Protein AF-A0AAV4QAZ0-F1 (afdb_monomer_lite)

Secondary structure (DSSP, 8-state):
-HHHHHHHHHHHHHHTT-S-TT--TT-TT--HHHHHHHHHHHHHHHHHTTPPP-------TTTTTHHHHHHHT-TTSSTTHHHHHHHHHHHHHHHHHHHHHHSS--

Foldseek 3Di:
DVVVVVVVVLVVCVVVVVDDPPDQPPDPPRDCVVVVVVVVVVVVVCVVVVHDDDDDDDDDPCPPNPVVVVVLPDCPVDVPRPPVVVVCVVCVVVVVVVVCVVVPDD

Structure (mmCIF, N/CA/C/O backbone):
data_AF-A0AAV4QAZ0-F1
#
_entry.id   AF-A0AAV4QAZ0-F1
#
loop_
_atom_site.group_PDB
_atom_site.id
_atom_site.type_symbol
_atom_site.label_atom_id
_atom_site.label_alt_id
_atom_site.label_comp_id
_atom_site.label_asym_id
_atom_site.label_entity_id
_atom_site.label_seq_id
_atom_site.pdbx_PDB_ins_code
_atom_site.Cartn_x
_atom_site.Cartn_y
_atom_site.Cartn_z
_atom_site.occupancy
_atom_site.B_iso_or_equiv
_atom_site.auth_seq_id
_atom_site.auth_comp_id
_atom_site.auth_asym_id
_atom_site.auth_atom_id
_atom_site.pdbx_PDB_model_num
ATOM 1 N N . MET A 1 1 ? 16.344 0.345 -24.034 1.00 80.50 1 MET A N 1
ATOM 2 C CA . MET A 1 1 ? 15.570 -0.898 -24.267 1.00 80.50 1 MET A CA 1
ATOM 3 C C . MET A 1 1 ? 14.610 -1.216 -23.134 1.00 80.50 1 MET A C 1
ATOM 5 O O . MET A 1 1 ? 13.423 -1.377 -23.376 1.00 80.50 1 MET A O 1
ATOM 9 N N . GLU A 1 2 ? 15.109 -1.272 -21.901 1.00 81.69 2 GLU A N 1
ATOM 10 C CA . GLU A 1 2 ? 14.375 -1.725 -20.715 1.00 81.69 2 GLU A CA 1
ATOM 11 C C . GLU A 1 2 ? 13.015 -1.041 -20.516 1.00 81.69 2 GLU A C 1
ATOM 13 O O . GLU A 1 2 ? 12.002 -1.708 -20.336 1.00 81.69 2 GLU A O 1
ATOM 18 N N . ARG A 1 3 ? 12.948 0.287 -20.673 1.00 84.25 3 ARG A N 1
ATOM 19 C CA . ARG A 1 3 ? 11.695 1.051 -20.539 1.00 84.25 3 ARG A CA 1
ATOM 20 C C . ARG A 1 3 ? 10.611 0.638 -21.545 1.00 84.25 3 ARG A C 1
ATOM 22 O O . ARG A 1 3 ? 9.426 0.706 -21.230 1.00 84.25 3 ARG A O 1
ATOM 29 N N . MET A 1 4 ? 11.002 0.206 -22.746 1.00 85.44 4 MET A N 1
ATOM 30 C CA . MET A 1 4 ? 10.075 -0.279 -23.775 1.00 85.44 4 MET A CA 1
ATOM 31 C C . MET A 1 4 ? 9.499 -1.645 -23.386 1.00 85.44 4 MET A C 1
ATOM 33 O O . MET A 1 4 ? 8.284 -1.833 -23.440 1.00 85.44 4 MET A O 1
ATOM 37 N N . VAL A 1 5 ? 10.363 -2.558 -22.929 1.00 82.50 5 VAL A N 1
ATOM 38 C CA . 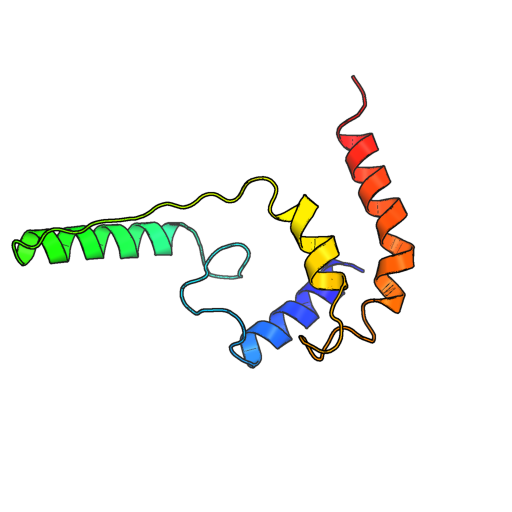VAL A 1 5 ? 9.972 -3.885 -22.427 1.00 82.50 5 VAL A CA 1
ATOM 39 C C . VAL A 1 5 ? 9.065 -3.744 -21.204 1.00 82.50 5 VAL A C 1
ATOM 41 O O . VAL A 1 5 ? 7.974 -4.310 -21.189 1.00 82.50 5 VAL A O 1
ATOM 44 N N . TYR A 1 6 ? 9.455 -2.907 -20.238 1.00 84.06 6 TYR A N 1
ATOM 45 C CA . TYR A 1 6 ? 8.659 -2.582 -19.054 1.00 84.06 6 TYR A CA 1
ATOM 46 C C . TYR A 1 6 ? 7.260 -2.085 -19.430 1.00 84.06 6 TYR A C 1
ATOM 48 O O . TYR A 1 6 ? 6.265 -2.617 -18.946 1.00 84.06 6 TYR A O 1
ATOM 56 N N . ASN A 1 7 ? 7.159 -1.106 -20.334 1.00 86.19 7 ASN A N 1
ATOM 57 C CA . ASN A 1 7 ? 5.866 -0.552 -20.732 1.00 86.19 7 ASN A CA 1
ATOM 58 C C . ASN A 1 7 ? 4.959 -1.605 -21.390 1.00 86.19 7 ASN A C 1
ATOM 60 O O . ASN A 1 7 ? 3.763 -1.642 -21.097 1.00 86.19 7 ASN A O 1
ATOM 64 N N . ARG A 1 8 ? 5.507 -2.465 -22.262 1.00 85.88 8 ARG A N 1
ATOM 65 C CA . ARG A 1 8 ? 4.725 -3.502 -22.952 1.00 85.88 8 ARG A CA 1
ATOM 66 C C . ARG A 1 8 ? 4.267 -4.605 -22.001 1.00 85.88 8 ARG A C 1
ATOM 68 O O . ARG A 1 8 ? 3.108 -5.011 -22.073 1.00 85.88 8 ARG A O 1
ATOM 75 N N . LEU A 1 9 ? 5.149 -5.053 -21.109 1.00 83.75 9 LEU A N 1
ATOM 76 C CA . LEU A 1 9 ? 4.825 -6.049 -20.091 1.00 83.75 9 LEU A CA 1
ATOM 77 C C . LEU A 1 9 ? 3.775 -5.513 -19.117 1.00 83.75 9 LEU A C 1
ATOM 79 O O . LEU A 1 9 ? 2.781 -6.185 -18.861 1.00 83.75 9 LEU A O 1
ATOM 83 N N . ASN A 1 10 ? 3.946 -4.280 -18.635 1.00 83.06 10 ASN A N 1
ATOM 84 C CA . ASN A 1 10 ? 2.994 -3.668 -17.716 1.00 83.06 10 ASN A CA 1
ATOM 85 C C . ASN A 1 10 ? 1.609 -3.506 -18.362 1.00 83.06 10 ASN A C 1
ATOM 87 O O . ASN A 1 10 ? 0.606 -3.820 -17.736 1.00 83.06 10 ASN A O 1
ATOM 91 N N . TRP A 1 11 ? 1.538 -3.097 -19.636 1.00 86.00 11 TRP A N 1
ATOM 92 C CA . TRP A 1 11 ? 0.270 -3.053 -20.374 1.00 86.00 11 TRP A CA 1
ATOM 93 C C . TRP A 1 11 ? -0.414 -4.426 -20.442 1.00 86.00 11 TRP A C 1
ATOM 95 O O . TRP A 1 11 ? -1.623 -4.515 -20.237 1.00 86.00 11 TRP A O 1
ATOM 105 N N . TYR A 1 12 ? 0.341 -5.497 -20.703 1.00 84.81 12 TYR A N 1
ATOM 106 C CA . TYR A 1 12 ? -0.209 -6.853 -20.784 1.00 84.81 12 TYR A CA 1
ATOM 107 C C . TYR A 1 12 ? -0.760 -7.325 -19.433 1.00 84.81 12 TYR A C 1
ATOM 109 O O . TYR A 1 12 ? -1.900 -7.774 -19.360 1.00 84.81 12 TYR A O 1
ATOM 117 N N . LEU A 1 13 ? 0.022 -7.168 -18.361 1.00 84.00 13 LEU A N 1
ATOM 118 C CA . LEU A 1 13 ? -0.367 -7.574 -17.008 1.00 84.00 13 LEU A CA 1
ATOM 119 C C . LEU A 1 13 ? -1.622 -6.839 -16.511 1.00 84.00 13 LEU A C 1
ATOM 121 O O . LEU A 1 13 ? -2.490 -7.460 -15.901 1.00 84.00 13 LEU A O 1
ATOM 125 N N . GLU A 1 14 ? -1.731 -5.540 -16.796 1.00 85.38 14 GLU A N 1
ATOM 126 C CA . GLU A 1 14 ? -2.886 -4.717 -16.417 1.00 85.38 14 GLU A CA 1
ATOM 127 C C . GLU A 1 14 ? -4.135 -5.056 -17.249 1.00 85.38 14 GLU A C 1
ATOM 129 O O . GLU A 1 14 ? -5.209 -5.258 -16.690 1.00 85.38 14 GLU A O 1
ATOM 134 N N . SER A 1 15 ? -4.000 -5.175 -18.577 1.00 88.19 15 SER A N 1
ATOM 135 C CA . SER A 1 15 ? -5.132 -5.452 -19.486 1.00 88.19 15 SER A CA 1
ATOM 136 C C . SER A 1 15 ? -5.756 -6.838 -19.313 1.00 88.19 15 SER A C 1
ATOM 138 O O . SER A 1 15 ? -6.910 -7.028 -19.680 1.00 88.19 15 SER A O 1
ATOM 140 N N . HIS A 1 16 ? -5.011 -7.787 -18.744 1.00 86.00 16 HIS A N 1
ATOM 141 C CA . HIS A 1 16 ? -5.474 -9.151 -18.476 1.00 86.00 16 HIS A CA 1
ATOM 142 C C . HIS A 1 16 ? -5.748 -9.395 -16.984 1.00 86.00 16 HIS A C 1
ATOM 144 O O . HIS A 1 16 ? -5.911 -10.544 -16.579 1.00 86.00 16 HIS A O 1
ATOM 150 N N . SER A 1 17 ? -5.759 -8.338 -16.159 1.00 86.25 17 SER A N 1
ATOM 151 C CA . SER A 1 17 ? -6.030 -8.411 -14.714 1.00 86.25 17 SER A CA 1
ATOM 152 C C . SER A 1 17 ? -5.152 -9.426 -13.966 1.00 86.25 17 SER A C 1
ATOM 154 O O . SER A 1 17 ? -5.584 -10.053 -13.003 1.00 86.25 17 SER A O 1
ATOM 156 N N . LEU A 1 18 ? -3.895 -9.584 -14.396 1.00 84.62 18 LEU A N 1
ATOM 157 C CA . LEU A 1 18 ? -2.941 -10.530 -13.801 1.00 84.62 18 LEU A CA 1
ATOM 158 C C . LEU A 1 18 ? -2.285 -9.984 -12.522 1.00 84.62 18 LEU A C 1
ATOM 160 O O . LEU A 1 18 ? -1.601 -10.718 -11.812 1.00 84.62 18 LEU A O 1
ATOM 164 N N . LEU A 1 19 ? -2.473 -8.693 -12.232 1.00 82.06 19 LEU A N 1
ATOM 165 C CA . LEU A 1 19 ? -2.043 -8.051 -10.993 1.00 82.06 19 LEU A CA 1
ATOM 166 C C . LEU A 1 19 ? -3.235 -7.898 -10.055 1.00 82.06 19 LEU A C 1
ATOM 168 O O . LEU A 1 19 ? -4.247 -7.314 -10.445 1.00 82.06 19 LEU A O 1
ATOM 172 N N . ALA A 1 20 ? -3.074 -8.331 -8.803 1.00 83.06 20 ALA A N 1
ATOM 173 C CA . ALA A 1 20 ? -4.078 -8.126 -7.763 1.00 83.06 20 ALA A CA 1
ATOM 174 C C . ALA A 1 20 ? -4.454 -6.641 -7.657 1.00 83.06 20 ALA A C 1
ATOM 176 O O . ALA A 1 20 ? -3.592 -5.755 -7.744 1.00 83.06 20 ALA A O 1
ATOM 177 N N . GLU A 1 21 ? -5.737 -6.346 -7.474 1.00 82.81 21 GLU A N 1
ATOM 178 C CA . GLU A 1 21 ? -6.232 -4.971 -7.421 1.00 82.81 21 GLU A CA 1
ATOM 179 C C . GLU A 1 21 ? -5.624 -4.207 -6.238 1.00 82.81 21 GLU A C 1
ATOM 181 O O . GLU A 1 21 ? -5.267 -3.030 -6.346 1.00 82.81 21 GLU A O 1
ATOM 186 N N . GLU A 1 22 ? -5.394 -4.920 -5.143 1.00 82.25 22 GLU A N 1
ATOM 187 C CA . GLU A 1 22 ? -4.807 -4.427 -3.911 1.00 82.25 22 GLU A CA 1
ATOM 188 C C . GLU A 1 22 ? -3.319 -4.132 -4.043 1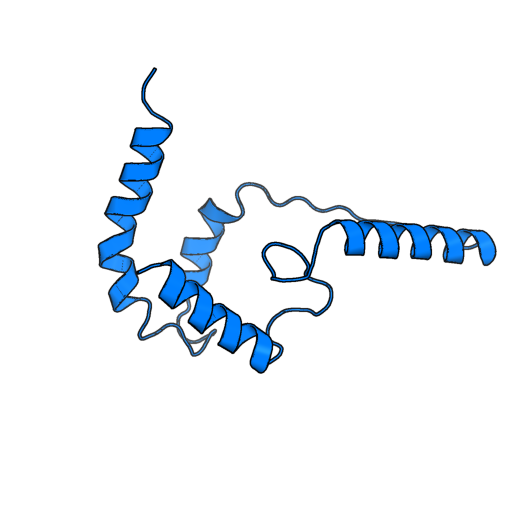.00 82.25 22 GLU A C 1
ATOM 190 O O . GLU A 1 22 ? -2.783 -3.395 -3.226 1.00 82.25 22 GLU A O 1
ATOM 195 N N . GLN A 1 23 ? -2.613 -4.652 -5.048 1.00 80.38 23 GLN A N 1
ATOM 196 C CA . GLN A 1 23 ? -1.192 -4.362 -5.206 1.00 80.38 23 GLN A CA 1
ATOM 197 C C . GLN A 1 23 ? -1.005 -2.917 -5.692 1.00 80.38 23 GLN A C 1
ATOM 199 O O . GLN A 1 23 ? -1.432 -2.579 -6.794 1.00 80.38 23 GLN A O 1
ATOM 204 N N . ALA A 1 24 ? -0.343 -2.067 -4.899 1.00 80.00 24 ALA A N 1
ATOM 205 C CA . ALA A 1 24 ? -0.057 -0.669 -5.261 1.00 80.00 24 ALA A CA 1
ATOM 206 C C . ALA A 1 24 ? 1.416 -0.406 -5.623 1.00 80.00 24 ALA A C 1
ATOM 208 O O . ALA A 1 24 ? 1.714 0.561 -6.319 1.00 80.00 24 ALA A O 1
ATOM 209 N N . GLY A 1 25 ? 2.343 -1.257 -5.171 1.00 81.44 25 GLY A N 1
ATOM 210 C CA . GLY A 1 25 ? 3.778 -1.066 -5.398 1.00 81.44 25 GLY A CA 1
ATOM 211 C C . GLY A 1 25 ? 4.152 -1.110 -6.882 1.00 81.44 25 GLY A C 1
ATOM 212 O O . GLY A 1 25 ? 3.709 -2.003 -7.604 1.00 81.44 25 GLY A O 1
ATOM 213 N N . PHE A 1 26 ? 4.986 -0.157 -7.315 1.00 80.50 26 PHE A N 1
ATOM 214 C CA . PHE A 1 26 ? 5.553 -0.059 -8.671 1.00 80.50 26 PHE A CA 1
ATOM 215 C C . PHE A 1 26 ? 4.527 0.008 -9.822 1.00 80.50 26 PHE A C 1
ATOM 217 O O . PHE A 1 26 ? 4.885 -0.218 -10.981 1.00 80.50 26 PHE A O 1
ATOM 224 N N . ARG A 1 27 ? 3.265 0.350 -9.525 1.00 82.31 27 ARG A N 1
ATOM 225 C CA . ARG A 1 27 ? 2.192 0.531 -10.515 1.00 82.31 27 ARG A CA 1
ATOM 226 C C . ARG A 1 27 ? 1.901 2.009 -10.729 1.00 82.31 27 ARG A C 1
ATOM 228 O O . ARG A 1 27 ? 1.916 2.808 -9.796 1.00 82.31 27 ARG A O 1
ATOM 235 N N . LYS A 1 28 ? 1.615 2.384 -11.976 1.00 78.75 28 LYS A N 1
ATOM 236 C CA . LYS A 1 28 ? 1.223 3.762 -12.299 1.00 78.75 28 LYS A CA 1
ATOM 237 C C . LYS A 1 28 ? -0.103 4.093 -11.618 1.00 78.75 28 LYS A C 1
ATOM 239 O O . LYS A 1 28 ? -0.992 3.251 -11.558 1.00 78.75 28 LYS A O 1
ATOM 244 N N . PHE A 1 29 ? -0.217 5.328 -11.132 1.00 80.19 29 PHE A N 1
ATOM 245 C CA . PHE A 1 29 ? -1.420 5.863 -10.482 1.00 80.19 29 PHE A CA 1
ATOM 246 C C . PHE A 1 29 ? -1.862 5.131 -9.204 1.00 80.19 29 PHE A C 1
ATOM 248 O O . PHE A 1 29 ? -2.960 5.374 -8.717 1.00 80.19 29 PHE A O 1
ATOM 255 N N . LYS A 1 30 ? -1.006 4.277 -8.628 1.00 80.12 30 LYS A N 1
ATOM 256 C CA . LYS A 1 30 ? -1.198 3.696 -7.298 1.00 80.12 30 LYS A CA 1
ATOM 257 C C . LYS A 1 30 ? -0.021 4.080 -6.411 1.00 80.12 30 LYS 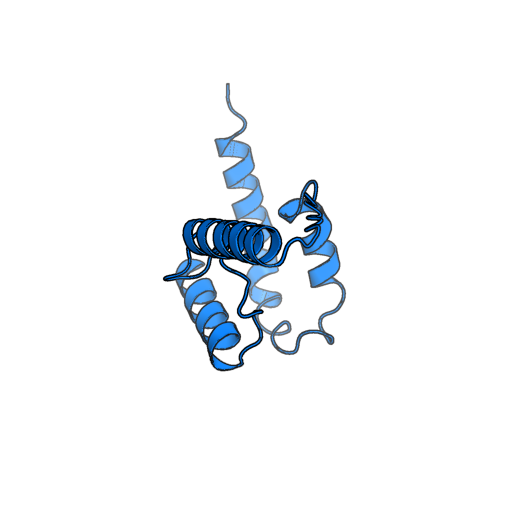A C 1
ATOM 259 O O . LYS A 1 30 ? 1.126 4.102 -6.845 1.00 80.12 30 LYS A O 1
ATOM 264 N N . SER A 1 31 ? -0.319 4.415 -5.164 1.00 82.88 31 SER A N 1
ATOM 265 C CA . SER A 1 31 ? 0.668 4.833 -4.171 1.00 82.88 31 SER A CA 1
ATOM 266 C C . SER A 1 31 ? 0.450 4.091 -2.861 1.00 82.88 31 SER A C 1
ATOM 268 O O . SER A 1 31 ? -0.631 3.559 -2.597 1.00 82.88 31 SER A O 1
ATOM 270 N N . THR A 1 32 ? 1.471 4.097 -2.009 1.00 81.25 32 THR A N 1
ATOM 271 C CA . THR A 1 32 ? 1.379 3.575 -0.639 1.00 81.25 32 THR A CA 1
ATOM 272 C C . THR A 1 32 ? 0.329 4.313 0.192 1.00 81.25 32 THR A C 1
ATOM 274 O O . THR A 1 32 ? -0.225 3.727 1.119 1.00 81.25 32 THR A O 1
ATOM 277 N N . ALA A 1 33 ? -0.022 5.553 -0.171 1.00 84.81 33 ALA A N 1
ATOM 278 C CA . ALA A 1 33 ? -1.093 6.295 0.485 1.00 84.81 33 ALA A CA 1
ATOM 279 C C . ALA A 1 33 ? -2.438 5.559 0.387 1.00 84.81 33 ALA A C 1
ATOM 281 O O . ALA A 1 33 ? -3.169 5.523 1.369 1.00 84.81 33 ALA A O 1
ATOM 282 N N . HIS A 1 34 ? -2.730 4.879 -0.730 1.00 82.38 34 HIS A N 1
ATOM 283 C CA . HIS A 1 34 ? -3.953 4.075 -0.848 1.00 82.38 34 HIS A CA 1
ATOM 284 C C . HIS A 1 34 ? -4.015 2.946 0.186 1.00 82.38 34 HIS A C 1
ATOM 286 O O . HIS A 1 34 ? -5.079 2.676 0.744 1.00 82.38 34 HIS A O 1
ATOM 292 N N . HIS A 1 35 ? -2.883 2.294 0.466 1.00 85.25 35 HIS A N 1
ATOM 293 C CA . HIS A 1 35 ? -2.812 1.244 1.483 1.00 85.25 35 HIS A CA 1
ATOM 294 C C . HIS A 1 35 ? -3.011 1.798 2.883 1.00 85.25 35 HIS A C 1
ATOM 296 O O . HIS A 1 35 ? -3.786 1.230 3.647 1.00 85.25 35 HIS A O 1
ATOM 302 N N . VAL A 1 36 ? -2.370 2.927 3.195 1.00 88.62 36 VAL A N 1
ATOM 303 C CA . VAL A 1 36 ? -2.533 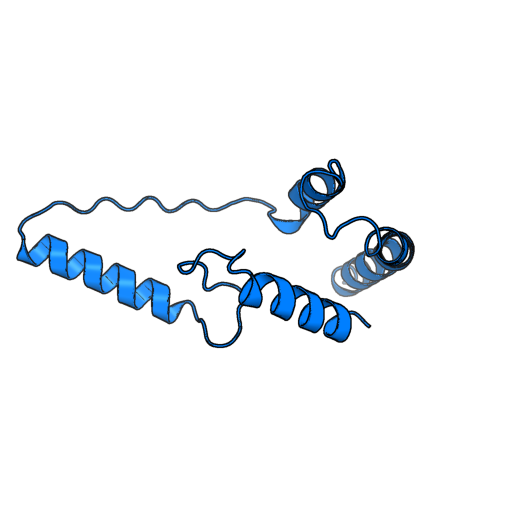3.595 4.491 1.00 88.62 36 VAL A CA 1
ATOM 304 C C . VAL A 1 36 ? -3.982 4.029 4.685 1.00 88.62 36 VAL A C 1
ATOM 306 O O . VAL A 1 36 ? -4.568 3.703 5.709 1.00 88.62 36 VAL A O 1
ATOM 309 N N . THR A 1 37 ? -4.599 4.675 3.692 1.00 90.50 37 THR A N 1
ATOM 310 C CA . THR A 1 37 ? -6.004 5.097 3.765 1.00 90.50 37 THR A CA 1
ATOM 311 C C . THR A 1 37 ? -6.941 3.911 3.984 1.00 90.50 37 THR A C 1
ATOM 313 O O . THR A 1 37 ? -7.784 3.965 4.877 1.00 90.50 37 THR A O 1
ATOM 316 N N . ARG A 1 38 ? -6.776 2.819 3.224 1.00 88.56 38 ARG A N 1
ATOM 317 C CA . ARG A 1 38 ? -7.605 1.614 3.381 1.00 88.56 38 ARG A CA 1
ATOM 318 C C . ARG A 1 38 ? -7.416 0.970 4.753 1.00 88.56 38 ARG A C 1
ATOM 320 O O . ARG A 1 38 ? -8.392 0.558 5.369 1.00 88.56 38 ARG A O 1
ATOM 327 N N . PHE A 1 39 ? -6.181 0.906 5.245 1.00 91.81 39 PHE A N 1
ATOM 328 C CA . PHE A 1 39 ? -5.888 0.359 6.565 1.00 91.81 39 PHE A CA 1
ATOM 329 C C . PHE A 1 39 ? -6.461 1.230 7.690 1.00 91.81 39 PHE A C 1
ATOM 331 O O . PHE A 1 39 ? -7.098 0.714 8.603 1.00 91.81 39 PHE A O 1
ATOM 338 N N . SER A 1 40 ? -6.313 2.554 7.597 1.00 94.06 40 SER A N 1
ATOM 339 C CA . SER A 1 40 ? -6.922 3.493 8.542 1.00 94.06 40 SER A CA 1
ATOM 340 C C . SER A 1 40 ? -8.446 3.391 8.555 1.00 94.06 40 SER A C 1
ATOM 342 O O . SER A 1 40 ? -9.038 3.490 9.625 1.00 94.06 40 SER A O 1
ATOM 344 N N . GLN A 1 41 ? -9.081 3.175 7.399 1.00 94.69 41 GLN A N 1
ATOM 345 C CA . GLN A 1 41 ? -10.523 2.949 7.334 1.00 94.69 41 GLN A CA 1
ATOM 346 C C . GLN A 1 41 ? -10.914 1.640 8.028 1.00 94.69 41 GLN A C 1
ATOM 348 O O . GLN A 1 41 ? -11.787 1.658 8.884 1.00 94.69 41 GLN A O 1
ATOM 353 N N . ALA A 1 42 ? -10.198 0.543 7.764 1.00 93.12 42 ALA A N 1
ATOM 354 C CA . ALA A 1 42 ? -10.454 -0.738 8.424 1.00 93.12 42 ALA A CA 1
ATOM 355 C C . ALA A 1 42 ? -10.316 -0.661 9.957 1.00 93.12 42 ALA A C 1
ATOM 357 O O . ALA A 1 42 ? -11.078 -1.299 10.679 1.00 93.12 42 ALA A O 1
ATOM 358 N N . ILE A 1 43 ? -9.371 0.142 10.464 1.00 94.94 43 ILE A N 1
ATOM 359 C CA . ILE A 1 43 ? -9.252 0.416 11.904 1.00 94.94 43 ILE A CA 1
ATOM 360 C C . ILE A 1 43 ? -10.495 1.146 12.424 1.00 94.94 43 ILE A C 1
ATOM 362 O O . ILE A 1 43 ? -11.039 0.745 13.449 1.00 94.94 43 ILE A O 1
ATOM 366 N N . LYS A 1 44 ? -10.944 2.204 11.736 1.00 96.56 44 LYS A N 1
ATOM 367 C CA . LYS A 1 44 ? -12.136 2.971 12.135 1.00 96.56 44 LYS A CA 1
ATOM 368 C C . LYS A 1 44 ?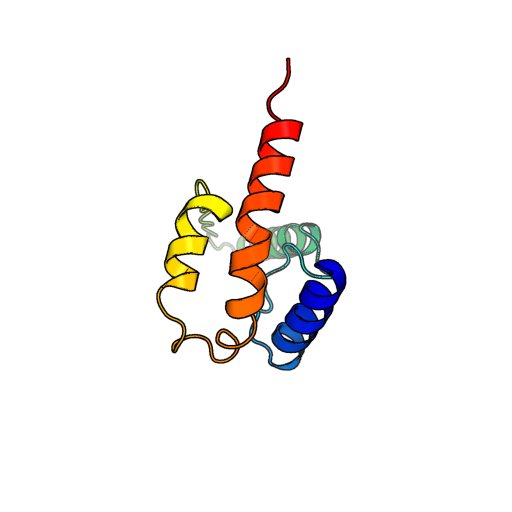 -13.383 2.090 12.163 1.00 96.56 44 LYS A C 1
ATOM 370 O O . LYS A 1 44 ? -14.065 2.058 13.177 1.00 96.56 44 LYS A O 1
ATOM 375 N N . ASP A 1 45 ? -13.608 1.308 11.113 1.00 97.19 45 ASP A N 1
ATOM 376 C CA . ASP A 1 45 ? -14.780 0.435 11.003 1.00 97.19 45 ASP A CA 1
ATOM 377 C C . ASP A 1 45 ? -14.810 -0.621 12.125 1.00 97.19 45 ASP A C 1
ATOM 379 O O . ASP A 1 45 ? -15.862 -0.908 12.703 1.00 97.19 45 ASP A O 1
ATOM 383 N N . ALA A 1 46 ? -13.649 -1.182 12.482 1.00 96.12 46 ALA A N 1
ATOM 384 C CA . ALA A 1 46 ? -13.530 -2.123 13.594 1.00 96.12 46 ALA A CA 1
ATOM 385 C C . ALA A 1 46 ? -13.809 -1.453 14.951 1.00 96.12 46 ALA A C 1
ATOM 387 O O . ALA A 1 46 ? -14.516 -2.021 15.782 1.00 96.12 46 ALA A O 1
ATOM 388 N N . LEU A 1 47 ? -13.307 -0.232 15.166 1.00 96.06 47 LEU A N 1
ATOM 389 C CA . LEU A 1 47 ? -13.582 0.537 16.383 1.00 96.06 47 LEU A CA 1
ATOM 390 C C . LEU A 1 47 ? -15.074 0.865 16.519 1.00 96.06 47 LEU A C 1
ATOM 392 O O . LEU A 1 47 ? -15.656 0.615 17.577 1.00 96.06 47 LEU A O 1
ATOM 396 N N . ASP A 1 48 ? -15.701 1.351 15.447 1.00 97.56 48 ASP A N 1
ATOM 397 C CA . ASP A 1 48 ? -17.118 1.729 15.425 1.00 97.56 48 ASP A CA 1
ATOM 398 C C . ASP A 1 48 ? -18.033 0.518 15.672 1.00 97.56 48 ASP A C 1
ATOM 400 O O . ASP A 1 48 ? -19.041 0.612 16.375 1.00 97.56 48 ASP A O 1
ATOM 404 N N . SER A 1 49 ? -17.647 -0.653 15.158 1.00 97.25 49 SER A N 1
ATOM 405 C CA . SER A 1 49 ? -18.365 -1.919 15.355 1.00 97.25 49 SER A CA 1
ATOM 406 C C . SER A 1 49 ? -17.995 -2.667 16.643 1.00 97.25 49 SER A C 1
ATOM 408 O O . SER A 1 49 ? -18.534 -3.748 16.893 1.00 97.25 49 SER A O 1
ATOM 410 N N . LYS A 1 50 ? -17.111 -2.109 17.486 1.00 95.56 50 LYS A N 1
ATOM 411 C CA . LYS A 1 50 ? -16.574 -2.750 18.705 1.00 95.56 50 LYS A CA 1
ATOM 412 C C . LYS A 1 50 ? -15.931 -4.119 18.435 1.00 95.56 50 LYS A C 1
ATOM 414 O O . LYS A 1 50 ? -15.988 -5.020 19.272 1.00 95.56 50 LYS A O 1
ATOM 419 N N . GLN A 1 51 ? -15.330 -4.278 17.262 1.00 96.38 51 GLN A N 1
ATOM 420 C CA . GLN A 1 51 ? -14.606 -5.472 16.847 1.00 96.38 51 GLN A CA 1
ATOM 421 C C . GLN A 1 51 ? -13.099 -5.315 17.068 1.00 96.38 51 GLN A C 1
ATOM 423 O O . GLN A 1 51 ? -12.558 -4.213 17.159 1.00 96.38 51 GLN A O 1
ATOM 428 N N . VAL A 1 52 ? -12.400 -6.448 17.128 1.00 92.12 52 VAL A N 1
ATOM 429 C CA . VAL A 1 52 ? -10.936 -6.484 17.186 1.00 92.12 52 VAL A CA 1
ATOM 430 C C . VAL A 1 52 ? -10.390 -6.700 15.778 1.00 92.12 52 VAL A C 1
ATOM 432 O O . VAL A 1 52 ? -10.683 -7.709 15.141 1.00 92.12 52 VAL A O 1
ATOM 435 N N . LEU A 1 53 ? -9.557 -5.772 15.309 1.00 93.25 53 LEU A N 1
ATOM 436 C CA . LEU A 1 53 ? -8.787 -5.915 14.074 1.00 93.25 53 LEU A CA 1
ATOM 437 C C . LEU A 1 53 ? -7.400 -6.482 14.403 1.00 93.25 53 LEU A C 1
ATOM 439 O O . LEU A 1 53 ? -6.690 -5.938 15.245 1.00 93.25 53 LEU A O 1
ATOM 443 N N . THR A 1 54 ? -6.976 -7.537 13.707 1.00 92.44 54 THR A N 1
ATOM 444 C CA . THR A 1 54 ? -5.590 -8.032 13.754 1.00 92.44 54 THR A CA 1
ATOM 445 C C . THR A 1 54 ? -4.950 -7.887 12.382 1.00 92.44 54 THR A C 1
ATOM 447 O O . THR A 1 54 ? -5.490 -8.363 11.387 1.00 92.44 54 THR A O 1
ATOM 450 N N . ALA A 1 55 ? -3.791 -7.232 12.328 1.00 91.44 55 ALA A N 1
ATOM 451 C CA . ALA A 1 55 ? -3.023 -7.037 11.105 1.00 91.44 55 ALA A CA 1
ATOM 452 C C . ALA A 1 55 ? -1.721 -7.841 11.161 1.00 91.44 55 ALA A C 1
ATOM 454 O O . ALA A 1 55 ? -1.019 -7.820 12.171 1.00 91.44 55 ALA A O 1
ATOM 455 N N . ILE A 1 56 ? -1.384 -8.521 10.064 1.00 89.50 56 ILE A N 1
ATOM 456 C CA . ILE A 1 56 ? -0.124 -9.255 9.915 1.00 89.50 56 ILE A CA 1
ATOM 457 C C . ILE A 1 56 ? 0.714 -8.533 8.862 1.00 89.50 56 ILE A C 1
ATOM 459 O O . ILE A 1 56 ? 0.352 -8.499 7.687 1.00 89.50 56 ILE A O 1
ATOM 463 N N . ALA A 1 57 ? 1.839 -7.961 9.287 1.00 86.94 57 ALA A N 1
ATOM 464 C CA . ALA A 1 57 ? 2.819 -7.357 8.394 1.00 86.94 57 ALA A CA 1
ATOM 465 C C . ALA A 1 57 ? 3.951 -8.358 8.129 1.00 86.94 57 ALA A C 1
ATOM 467 O O . ALA A 1 57 ? 4.651 -8.767 9.054 1.00 86.94 57 ALA A O 1
ATOM 468 N N . VAL A 1 58 ? 4.123 -8.759 6.867 1.00 86.94 58 VAL A N 1
ATOM 469 C CA . VAL A 1 58 ? 5.178 -9.689 6.437 1.00 86.94 58 VAL A CA 1
ATOM 470 C C . VAL A 1 58 ? 6.141 -8.955 5.515 1.00 86.94 58 VAL A C 1
ATOM 472 O O . VAL A 1 58 ? 5.735 -8.486 4.453 1.00 86.94 58 VAL A O 1
ATOM 475 N N . ASP A 1 59 ? 7.417 -8.902 5.895 1.00 86.19 59 ASP A N 1
ATOM 476 C CA . ASP A 1 59 ? 8.493 -8.405 5.037 1.00 86.19 59 ASP A CA 1
ATOM 477 C C . ASP A 1 59 ? 9.322 -9.566 4.469 1.00 86.19 59 ASP A C 1
ATOM 479 O O . ASP A 1 59 ? 9.626 -10.543 5.159 1.00 86.19 59 ASP A O 1
ATOM 483 N N . LEU A 1 60 ? 9.672 -9.481 3.184 1.00 80.44 60 LEU A N 1
ATOM 484 C CA . LEU A 1 60 ? 10.402 -10.533 2.478 1.00 80.44 60 LEU A CA 1
ATOM 485 C C . LEU A 1 60 ? 11.859 -10.124 2.256 1.00 80.44 60 LEU A C 1
ATOM 487 O O . LEU A 1 60 ? 12.172 -9.324 1.372 1.00 80.44 60 LEU A O 1
ATOM 491 N N . LYS A 1 61 ? 12.780 -10.775 2.975 1.00 80.56 61 LYS A N 1
ATOM 492 C CA . LYS A 1 61 ? 14.222 -10.561 2.796 1.00 80.56 61 LYS A CA 1
ATOM 493 C C . LYS A 1 61 ? 14.672 -10.933 1.375 1.00 80.56 61 LYS A C 1
ATOM 495 O O . LYS A 1 61 ? 14.468 -12.056 0.917 1.00 80.56 61 LYS A O 1
ATOM 500 N N . SER A 1 62 ? 15.356 -10.003 0.703 1.00 71.25 62 SER A N 1
ATOM 501 C CA . SER A 1 62 ? 15.986 -10.205 -0.616 1.00 71.25 62 SER A CA 1
ATOM 502 C C . SER A 1 62 ? 15.014 -10.619 -1.734 1.00 71.25 62 SER A C 1
ATOM 504 O O . SER A 1 62 ? 15.319 -11.514 -2.528 1.00 71.25 62 SER A O 1
ATOM 506 N N . ALA A 1 63 ? 13.869 -9.934 -1.833 1.00 68.25 63 ALA A N 1
ATOM 507 C CA . ALA A 1 63 ? 12.833 -10.191 -2.838 1.00 68.25 63 ALA A CA 1
ATOM 508 C C . ALA A 1 63 ? 13.341 -10.193 -4.296 1.00 68.25 63 ALA A C 1
ATOM 510 O O . ALA A 1 63 ? 12.822 -10.956 -5.106 1.00 68.25 63 ALA A O 1
ATOM 511 N N . PHE A 1 64 ? 14.377 -9.412 -4.617 1.00 65.56 64 PHE A N 1
ATOM 512 C CA . PHE A 1 64 ? 14.973 -9.364 -5.959 1.00 65.56 64 PHE A CA 1
ATOM 513 C C . PHE A 1 64 ? 16.084 -10.403 -6.189 1.00 65.56 64 PHE A C 1
ATOM 515 O O . PHE A 1 64 ? 16.335 -10.782 -7.323 1.00 65.56 64 PHE A O 1
ATOM 522 N N . GLY A 1 65 ? 16.740 -10.904 -5.136 1.00 59.47 65 GLY A N 1
ATOM 523 C CA . GLY A 1 65 ? 17.909 -11.784 -5.276 1.00 59.47 65 GLY A CA 1
ATOM 524 C C . GLY A 1 65 ? 17.556 -13.262 -5.454 1.00 59.47 65 GLY A C 1
ATOM 525 O O . GLY A 1 65 ? 18.008 -13.905 -6.394 1.00 59.47 65 GLY A O 1
ATOM 526 N N . LYS A 1 66 ? 16.736 -13.821 -4.554 1.00 55.12 66 LYS A N 1
ATOM 527 C CA . LYS A 1 66 ? 16.449 -15.271 -4.527 1.00 55.12 66 LYS A CA 1
ATOM 528 C C . LYS A 1 66 ? 15.280 -15.696 -5.419 1.00 55.12 66 LYS A C 1
ATOM 530 O O . LYS A 1 66 ? 15.178 -16.866 -5.767 1.00 55.12 66 LYS A O 1
ATOM 535 N N . LYS A 1 67 ? 14.376 -14.771 -5.758 1.00 55.97 67 LYS A N 1
ATOM 536 C CA . LYS A 1 67 ? 13.155 -15.089 -6.516 1.00 55.97 67 LYS A CA 1
ATOM 537 C C . LYS A 1 67 ? 13.363 -15.113 -8.024 1.00 55.97 67 LYS A C 1
ATOM 539 O O . LYS A 1 67 ? 12.668 -15.870 -8.684 1.00 55.97 67 LYS A O 1
ATOM 544 N N . ILE A 1 68 ? 14.292 -14.328 -8.572 1.00 55.41 68 ILE A N 1
ATOM 545 C CA . ILE A 1 68 ? 14.485 -14.265 -10.030 1.00 55.41 68 ILE A CA 1
ATOM 546 C C . ILE A 1 68 ? 14.926 -15.630 -10.575 1.00 55.41 68 ILE A C 1
ATOM 548 O O . ILE A 1 68 ? 14.349 -16.097 -11.547 1.00 55.41 68 ILE A O 1
ATOM 552 N N . SER A 1 69 ? 15.845 -16.335 -9.908 1.00 53.69 69 SER A N 1
ATOM 553 C CA . SER A 1 69 ? 16.246 -17.692 -10.314 1.00 53.69 69 SER A CA 1
ATOM 554 C C . SER A 1 69 ? 15.097 -18.706 -10.240 1.00 53.69 69 SER A C 1
ATOM 556 O O . SER A 1 69 ? 14.968 -19.547 -11.123 1.00 53.69 69 SER A O 1
ATOM 558 N N . PHE A 1 70 ? 14.227 -18.600 -9.231 1.00 57.88 70 PHE A N 1
ATOM 559 C CA . PHE A 1 70 ? 13.038 -19.446 -9.102 1.00 57.88 70 PHE A CA 1
ATOM 560 C C . PHE A 1 70 ? 11.988 -19.160 -10.188 1.00 57.88 70 PHE A C 1
ATOM 562 O O . PHE A 1 70 ? 11.444 -20.088 -10.777 1.00 57.88 70 PHE A O 1
ATOM 569 N N . LEU A 1 71 ? 11.724 -17.884 -10.487 1.00 56.19 71 LEU A N 1
ATOM 570 C CA . LEU A 1 71 ? 10.773 -17.467 -11.524 1.00 56.19 71 LEU A CA 1
ATOM 571 C C . LEU A 1 71 ? 11.250 -17.835 -12.938 1.00 56.19 71 LEU A C 1
ATOM 573 O O . LEU A 1 71 ? 10.427 -18.108 -13.804 1.00 56.19 71 LEU A O 1
ATOM 577 N N . MET A 1 72 ? 12.566 -17.879 -13.158 1.00 54.81 72 MET A N 1
ATOM 578 C CA . MET A 1 72 ? 13.172 -18.279 -14.433 1.00 54.81 72 MET A CA 1
ATOM 579 C C . MET A 1 72 ? 13.235 -19.805 -14.634 1.00 54.81 72 MET A C 1
ATOM 581 O O . MET A 1 72 ? 13.472 -20.254 -15.754 1.00 54.81 72 MET A O 1
ATOM 585 N N . GLY A 1 73 ? 13.035 -20.603 -13.577 1.00 54.31 73 GLY A N 1
ATOM 586 C CA . GLY A 1 73 ? 13.161 -22.065 -13.607 1.00 54.31 73 GLY A CA 1
ATOM 587 C C . GLY A 1 73 ? 11.947 -22.821 -14.160 1.00 54.31 73 GLY A C 1
ATOM 588 O O . GLY A 1 73 ? 12.078 -24.001 -14.472 1.00 54.31 73 GLY A O 1
ATOM 589 N N . ASP A 1 74 ? 10.790 -22.167 -14.315 1.00 54.09 74 ASP A N 1
ATOM 590 C CA . ASP A 1 74 ? 9.578 -22.784 -14.877 1.00 54.09 74 ASP A CA 1
ATOM 591 C C . ASP A 1 74 ? 8.940 -21.902 -15.973 1.00 54.09 74 ASP A C 1
ATOM 593 O O . ASP A 1 74 ? 8.011 -21.127 -15.717 1.00 54.09 74 ASP A O 1
ATOM 597 N N . PRO A 1 75 ? 9.435 -22.007 -17.222 1.00 50.19 75 PRO A N 1
ATOM 598 C CA . PRO A 1 75 ? 8.948 -21.218 -18.352 1.00 50.19 75 PRO A CA 1
ATOM 599 C C . PRO A 1 75 ? 7.516 -21.555 -18.791 1.00 50.19 75 PRO A C 1
ATOM 601 O O . PRO A 1 75 ? 6.915 -20.766 -19.520 1.00 50.19 75 PRO A O 1
ATOM 604 N N . GLN A 1 76 ? 6.971 -22.714 -18.399 1.00 50.94 76 GLN A N 1
ATOM 605 C CA . GLN A 1 76 ? 5.646 -23.165 -18.845 1.00 50.94 76 GLN A CA 1
ATOM 606 C C . GLN A 1 76 ? 4.512 -22.614 -17.975 1.00 50.94 76 GLN A C 1
ATOM 608 O O . GLN A 1 76 ? 3.381 -22.488 -18.442 1.00 50.94 76 GLN A O 1
ATOM 613 N N . ARG A 1 77 ? 4.808 -22.220 -16.732 1.00 52.25 77 ARG A N 1
ATOM 614 C CA . ARG A 1 77 ? 3.803 -21.740 -15.772 1.00 52.25 77 ARG A CA 1
ATOM 615 C C . ARG A 1 77 ? 3.324 -20.306 -16.024 1.00 52.25 77 ARG A C 1
ATOM 617 O O . ARG A 1 77 ? 2.242 -19.940 -15.576 1.00 52.25 77 ARG A O 1
ATOM 624 N N . TYR A 1 78 ? 4.090 -19.514 -16.777 1.00 51.00 78 TYR A N 1
ATOM 625 C CA . TYR A 1 78 ? 3.749 -18.140 -17.156 1.00 51.00 78 TYR A CA 1
ATOM 626 C C . TYR A 1 78 ? 4.004 -17.949 -18.663 1.00 51.00 78 TYR A C 1
ATOM 628 O O . TYR A 1 78 ? 5.135 -17.727 -19.096 1.00 51.00 78 TYR A O 1
ATOM 636 N N . GLY A 1 79 ? 2.945 -18.071 -19.474 1.00 43.53 79 GLY A N 1
ATOM 637 C CA . GLY A 1 79 ? 2.959 -18.218 -20.945 1.00 43.53 79 GLY A CA 1
ATOM 638 C C . GLY A 1 79 ? 3.566 -17.090 -21.803 1.00 43.53 79 GLY A C 1
ATOM 639 O O . GLY A 1 79 ? 3.381 -17.084 -23.015 1.00 43.53 79 GLY A O 1
ATOM 640 N N . THR A 1 80 ? 4.302 -16.142 -21.225 1.00 48.94 80 THR A N 1
ATOM 641 C CA . THR A 1 80 ? 4.975 -15.022 -21.918 1.00 48.94 80 THR A CA 1
ATOM 642 C C . THR A 1 80 ? 6.508 -15.137 -21.945 1.00 48.94 80 THR A C 1
ATOM 644 O O . THR A 1 80 ? 7.190 -14.289 -22.521 1.00 48.94 80 THR A O 1
ATOM 647 N N . THR A 1 81 ? 7.064 -16.204 -21.370 1.00 48.59 81 THR A N 1
ATOM 648 C CA . THR A 1 81 ? 8.484 -16.291 -20.978 1.00 48.59 81 THR A CA 1
ATOM 649 C C . THR A 1 81 ? 9.447 -16.666 -22.124 1.00 48.59 81 THR A C 1
ATOM 651 O O . THR A 1 81 ? 10.615 -16.278 -22.121 1.00 48.59 81 THR A O 1
ATOM 654 N N . LEU A 1 82 ? 8.970 -17.344 -23.175 1.00 38.62 82 LEU A N 1
ATOM 655 C CA . LEU A 1 82 ? 9.837 -17.968 -24.193 1.00 38.62 82 LEU A CA 1
ATOM 656 C C . LEU A 1 82 ? 10.562 -17.001 -25.152 1.00 38.62 82 LEU A C 1
ATOM 658 O O . LEU A 1 82 ? 11.629 -17.348 -25.649 1.00 38.62 82 LEU A O 1
ATOM 662 N N . LYS A 1 83 ? 10.050 -15.785 -25.401 1.00 36.94 83 LYS A N 1
ATOM 663 C CA . LYS A 1 83 ? 10.732 -14.798 -26.276 1.00 36.94 83 LYS A CA 1
ATOM 664 C C . LYS A 1 83 ? 11.559 -13.754 -25.522 1.00 36.94 83 LYS A C 1
ATOM 666 O O . LYS A 1 83 ? 12.467 -13.171 -26.102 1.00 36.94 83 LYS A O 1
ATOM 671 N N . ILE A 1 84 ? 11.266 -13.528 -24.243 1.00 46.78 84 ILE A N 1
ATOM 672 C CA . ILE A 1 84 ? 11.966 -12.546 -23.401 1.00 46.78 84 ILE A CA 1
ATOM 673 C C . ILE A 1 84 ? 13.278 -13.141 -22.858 1.00 46.78 84 ILE A C 1
ATOM 675 O O . ILE A 1 84 ? 14.285 -12.438 -22.782 1.00 46.78 84 ILE A O 1
ATOM 679 N N . ASN A 1 85 ? 13.312 -14.450 -22.578 1.00 39.41 85 ASN A N 1
ATOM 680 C CA . ASN A 1 85 ? 14.494 -15.124 -22.028 1.00 39.41 85 ASN A CA 1
ATOM 681 C C . ASN A 1 85 ? 15.700 -15.161 -22.977 1.00 39.41 85 ASN A C 1
ATOM 683 O O . ASN A 1 85 ? 16.830 -15.057 -22.509 1.00 39.41 85 ASN A O 1
ATOM 687 N N . LEU A 1 86 ? 15.473 -15.222 -24.294 1.00 36.62 86 LEU A N 1
ATOM 688 C CA . LEU A 1 86 ? 16.548 -15.121 -25.291 1.00 36.62 86 LEU A CA 1
ATOM 689 C C . LEU A 1 86 ? 17.201 -13.730 -25.313 1.00 36.62 86 LEU A C 1
ATOM 691 O O . LEU A 1 86 ? 18.348 -13.611 -25.706 1.00 36.62 86 LEU A O 1
ATOM 695 N N . TRP A 1 87 ? 16.490 -12.687 -24.872 1.00 38.44 87 TRP A N 1
ATOM 696 C CA . TRP A 1 8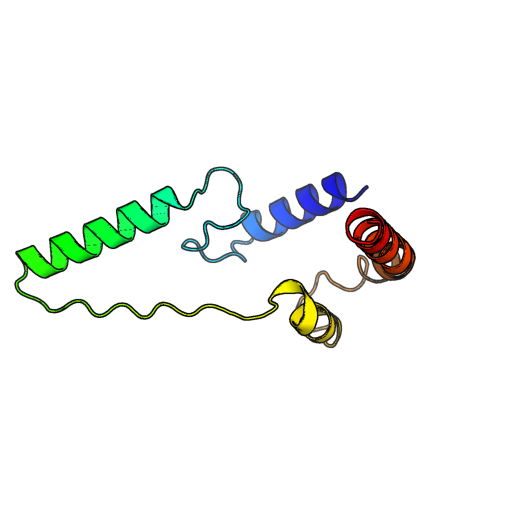7 ? 16.973 -11.301 -24.899 1.00 38.44 87 TRP A CA 1
ATOM 697 C C . TRP A 1 87 ? 17.589 -10.853 -23.560 1.00 38.44 87 TRP A C 1
ATOM 699 O O . TRP A 1 87 ? 18.437 -9.963 -23.514 1.00 38.44 87 TRP A O 1
ATOM 709 N N . HIS A 1 88 ? 17.161 -11.460 -22.449 1.00 42.09 88 HIS A N 1
ATOM 710 C CA . HIS A 1 88 ? 17.646 -11.126 -21.107 1.00 42.09 88 HIS A CA 1
ATOM 711 C C . HIS A 1 88 ? 18.942 -11.836 -20.712 1.00 42.09 88 HIS A C 1
ATOM 713 O O . HIS A 1 88 ? 19.682 -11.271 -19.910 1.00 42.09 88 HIS A O 1
ATOM 719 N N . HIS A 1 89 ? 19.241 -13.021 -21.256 1.00 44.50 89 HIS A N 1
ATOM 720 C CA . HIS A 1 89 ? 20.481 -13.736 -20.929 1.00 44.50 89 HIS A CA 1
ATOM 721 C C . HIS A 1 89 ? 21.732 -12.930 -21.332 1.00 44.50 89 HIS A C 1
ATOM 723 O O . HIS A 1 89 ? 22.699 -12.882 -20.574 1.00 44.50 89 HIS A O 1
ATOM 729 N N . ASP A 1 90 ? 21.663 -12.200 -22.448 1.00 43.81 90 ASP A N 1
ATOM 730 C CA . ASP A 1 90 ? 22.779 -11.388 -22.952 1.00 43.81 90 ASP A CA 1
ATOM 731 C C . ASP A 1 90 ? 22.964 -10.067 -22.183 1.00 43.81 90 ASP A C 1
ATOM 733 O O . ASP A 1 90 ? 24.078 -9.576 -22.051 1.00 43.81 90 ASP A O 1
ATOM 737 N N . ASN A 1 91 ? 21.894 -9.506 -21.605 1.00 48.06 91 ASN A N 1
ATOM 738 C CA . ASN A 1 91 ? 21.936 -8.208 -20.911 1.00 48.06 91 ASN A CA 1
ATOM 739 C C . ASN A 1 91 ? 22.115 -8.314 -19.384 1.00 48.06 91 ASN A C 1
ATOM 741 O O . ASN A 1 91 ? 22.404 -7.318 -18.716 1.00 48.06 91 ASN A O 1
ATOM 745 N N . HIS A 1 92 ? 21.918 -9.500 -18.796 1.00 45.78 92 HIS A N 1
ATOM 746 C CA . HIS A 1 92 ? 21.952 -9.670 -17.339 1.00 45.78 92 HIS A CA 1
ATOM 747 C C . HIS A 1 92 ? 23.361 -9.544 -16.742 1.00 45.78 92 HIS A C 1
ATOM 749 O O . HIS A 1 92 ? 23.497 -9.089 -15.603 1.00 45.78 92 HIS A O 1
ATOM 755 N N . TYR A 1 93 ? 24.400 -9.923 -17.494 1.00 45.62 93 TYR A N 1
ATOM 756 C CA . TYR A 1 93 ? 25.788 -9.794 -17.046 1.00 45.62 93 TYR A CA 1
ATOM 757 C C . TYR A 1 93 ? 26.220 -8.325 -16.939 1.00 45.62 93 TYR A C 1
ATOM 759 O O . TYR A 1 93 ? 26.840 -7.949 -15.944 1.00 45.62 93 TYR A O 1
ATOM 767 N N . ASP A 1 94 ? 25.811 -7.476 -17.884 1.00 41.59 94 ASP A N 1
ATOM 768 C CA . ASP A 1 94 ? 26.221 -6.068 -17.918 1.00 41.59 94 ASP A CA 1
ATOM 769 C C . ASP A 1 94 ? 25.451 -5.194 -16.918 1.00 41.59 94 ASP A C 1
ATOM 771 O O . ASP A 1 94 ? 26.043 -4.333 -16.263 1.00 41.59 94 ASP A O 1
ATOM 775 N N . ALA A 1 95 ? 24.157 -5.455 -16.703 1.00 41.72 95 ALA A N 1
ATOM 776 C CA . ALA A 1 95 ? 23.356 -4.708 -15.729 1.00 41.72 95 ALA A CA 1
ATOM 777 C C . ALA A 1 95 ? 23.779 -4.990 -14.274 1.00 41.72 95 ALA A C 1
ATOM 779 O O . ALA A 1 95 ? 23.866 -4.074 -13.456 1.00 41.72 95 ALA A O 1
ATOM 780 N N . ILE A 1 96 ? 24.098 -6.249 -13.941 1.00 42.59 96 ILE A N 1
ATOM 781 C CA . ILE A 1 96 ? 24.587 -6.615 -12.601 1.00 42.59 96 ILE A CA 1
ATOM 782 C C . ILE A 1 96 ? 26.004 -6.072 -12.367 1.00 42.59 96 ILE A C 1
ATOM 784 O O . ILE A 1 96 ? 26.319 -5.671 -11.245 1.00 42.59 96 ILE A O 1
ATOM 788 N N . LYS A 1 97 ? 26.848 -6.026 -13.406 1.00 41.75 97 LYS A N 1
ATOM 789 C CA . LYS A 1 97 ? 28.194 -5.446 -13.333 1.00 41.75 97 LYS A CA 1
ATOM 790 C C . LYS A 1 97 ? 28.141 -3.930 -13.120 1.00 41.75 97 LYS A C 1
ATOM 792 O O . LYS A 1 97 ? 28.744 -3.443 -12.176 1.00 41.75 97 LYS A O 1
ATOM 797 N N . SER A 1 98 ? 27.303 -3.215 -13.873 1.00 42.47 98 SER A N 1
ATOM 798 C CA . SER A 1 98 ? 27.130 -1.761 -13.731 1.00 42.47 98 SER A CA 1
ATOM 799 C C . SER A 1 98 ? 26.569 -1.345 -12.363 1.00 42.47 98 SER A C 1
ATOM 801 O O . SER A 1 98 ? 27.002 -0.344 -11.798 1.00 42.47 98 SER A O 1
ATOM 803 N N . ILE A 1 99 ? 25.665 -2.138 -11.777 1.00 38.81 99 ILE A N 1
ATOM 804 C CA . ILE A 1 99 ? 25.151 -1.890 -10.420 1.00 38.81 99 ILE A CA 1
ATOM 805 C C . ILE A 1 99 ? 26.226 -2.175 -9.360 1.00 38.81 99 ILE A C 1
ATOM 807 O O . ILE A 1 99 ? 26.346 -1.425 -8.396 1.00 38.81 99 ILE A O 1
ATOM 811 N N . LYS A 1 100 ? 27.046 -3.221 -9.525 1.00 41.06 100 LYS A N 1
ATOM 812 C CA . LYS A 1 100 ? 28.165 -3.492 -8.607 1.00 41.06 100 LYS A CA 1
ATOM 813 C C . LYS A 1 100 ? 29.259 -2.431 -8.687 1.00 41.06 100 LYS A C 1
ATOM 815 O O . LYS A 1 100 ? 29.768 -2.054 -7.640 1.00 41.06 100 LYS A O 1
ATOM 820 N N . ASP A 1 101 ? 29.560 -1.922 -9.877 1.00 43.34 101 ASP A N 1
ATOM 821 C CA . ASP A 1 101 ? 30.539 -0.849 -10.076 1.00 43.34 101 ASP A CA 1
ATOM 822 C C . ASP A 1 101 ? 30.028 0.488 -9.502 1.00 43.34 101 ASP A C 1
ATOM 824 O O . ASP A 1 101 ? 30.807 1.263 -8.960 1.00 43.34 101 ASP A O 1
ATOM 828 N N . PHE A 1 102 ? 28.709 0.731 -9.520 1.00 38.44 102 PHE A N 1
ATOM 829 C CA . PHE A 1 102 ? 28.094 1.919 -8.910 1.00 38.44 102 PHE A CA 1
ATOM 830 C C . PHE A 1 102 ? 28.060 1.881 -7.369 1.00 38.44 102 PHE A C 1
ATOM 832 O O . PHE A 1 102 ? 28.111 2.926 -6.727 1.00 38.44 102 PHE A O 1
ATOM 839 N N . PHE A 1 103 ? 27.984 0.692 -6.761 1.00 39.09 103 PHE A N 1
ATOM 840 C CA . PHE A 1 103 ? 27.986 0.515 -5.298 1.00 39.09 103 PHE A CA 1
ATOM 841 C C . PHE A 1 103 ? 29.341 0.041 -4.732 1.00 39.09 103 PHE A C 1
ATOM 843 O O . PHE A 1 103 ? 29.438 -0.235 -3.537 1.00 39.09 103 PHE A O 1
ATOM 850 N N . GLY A 1 104 ? 30.372 -0.080 -5.575 1.00 44.50 104 GLY A N 1
ATOM 851 C CA . GLY A 1 104 ? 31.621 -0.789 -5.284 1.00 44.50 104 GLY A CA 1
ATOM 852 C C . GLY A 1 104 ? 32.899 0.018 -5.504 1.00 44.50 104 GLY A C 1
ATOM 853 O O . GLY A 1 104 ? 33.925 -0.571 -5.834 1.00 44.50 104 GLY A O 1
ATOM 854 N N . SER A 1 105 ? 32.871 1.331 -5.295 1.00 35.28 105 SER A N 1
ATOM 855 C CA . SER A 1 105 ? 34.081 2.151 -5.186 1.00 35.28 105 SER A CA 1
ATOM 856 C C . SER A 1 105 ? 33.945 3.109 -4.006 1.00 35.28 105 SER A C 1
ATOM 858 O O . SER A 1 105 ? 33.085 3.991 -4.027 1.00 35.28 105 SER A O 1
ATOM 860 N N . ASN A 1 106 ? 34.771 2.877 -2.979 1.00 37.47 106 ASN A N 1
ATOM 861 C CA . ASN A 1 106 ? 35.158 3.899 -2.002 1.00 37.47 106 ASN A CA 1
ATOM 862 C C . ASN A 1 106 ? 35.721 5.129 -2.719 1.00 37.47 106 ASN A C 1
ATOM 864 O O . ASN A 1 106 ? 36.454 4.919 -3.715 1.00 37.47 106 ASN A O 1
#

Sequence (106 aa):
MERMVYNRLNWYLESHSLLAEEQAGFRKFKSTAHHVTRFSQAIKDALDSKQVLTAIAVDLKSAFGKKISFLMGDPQRYGTTLKINLWHHDNHYDAIKSIKDFFGSN

pLDDT: mean 70.23, std 20.65, range [35.28, 97.56]

Organism: NCBI:txid1538125

Radius of gyration: 19.25 Å; chains: 1; bounding box: 54×30×45 Å